Protein AF-0000000073524564 (afdb_homodimer)

pLDDT: mean 84.73, std 19.73, range [26.64, 97.38]

Secondary structure (DSSP, 8-state):
----------EEEEEEE---SHHHHHHHHHHHHTSTTEEEEEEETTTTEEEEEES--HHHHHHHTGGG-EEEEEEEE--------/----------EEEEEEE---SHHHHHHHHHHHHTSTTEEEEEEETTTTEEEEEES--HHHHHHHTGGG-EEEEEEEE--------

Structure (mmCIF, N/CA/C/O backbone):
data_AF-0000000073524564-model_v1
#
loop_
_entity.id
_entity.type
_entity.pdbx_description
1 polymer 'HMA domain-containing protein'
#
loop_
_atom_site.group_PDB
_atom_site.id
_atom_site.type_symbol
_atom_site.label_atom_id
_atom_site.label_alt_id
_atom_site.label_comp_id
_atom_site.label_asym_id
_atom_site.label_entity_id
_atom_site.label_seq_id
_atom_site.pdbx_PDB_ins_code
_atom_site.Cartn_x
_atom_site.Cartn_y
_atom_site.Cartn_z
_atom_site.occupancy
_atom_site.B_iso_or_equiv
_atom_site.auth_seq_id
_atom_site.auth_comp_id
_atom_site.auth_asym_id
_atom_site.auth_atom_id
_atom_site.pdbx_PDB_model_num
ATOM 1 N N . PRO A 1 1 ? -4.672 -30.141 -5.914 1 36.06 1 PRO A N 1
ATOM 2 C CA . PRO A 1 1 ? -4.949 -28.891 -5.219 1 36.06 1 PRO A CA 1
ATOM 3 C C . PRO A 1 1 ? -4.297 -27.688 -5.895 1 36.06 1 PRO A C 1
ATOM 5 O O . PRO A 1 1 ? -3.387 -27.844 -6.715 1 36.06 1 PRO A O 1
ATOM 8 N N . SER A 1 2 ? -4.668 -26.281 -5.746 1 40.38 2 SER A N 1
ATOM 9 C CA . SER A 1 2 ? -4.414 -25.141 -6.633 1 40.38 2 SER A CA 1
ATOM 10 C C . SER A 1 2 ? -2.934 -25.031 -6.98 1 40.38 2 SER A C 1
ATOM 12 O O . SER A 1 2 ? -2.16 -24.422 -6.242 1 40.38 2 SER A O 1
ATOM 14 N N . THR A 1 3 ? -2.299 -26.047 -7.23 1 44.47 3 THR A N 1
ATOM 15 C CA . THR A 1 3 ? -0.955 -26 -7.801 1 44.47 3 THR A CA 1
ATOM 16 C C . THR A 1 3 ? -0.88 -24.984 -8.938 1 44.47 3 THR A C 1
ATOM 18 O O . THR A 1 3 ? -0.927 -25.359 -10.109 1 44.47 3 THR A O 1
ATOM 21 N N . CYS A 1 4 ? -1.911 -24.031 -8.875 1 43.28 4 CYS A N 1
ATOM 22 C CA . CYS A 1 4 ? -2.047 -23.109 -10 1 43.28 4 CYS A CA 1
ATOM 23 C C . CYS A 1 4 ? -0.68 -22.672 -10.508 1 43.28 4 CYS A C 1
ATOM 25 O O . CYS A 1 4 ? 0.112 -22.094 -9.758 1 43.28 4 CYS A O 1
ATOM 27 N N . LEU A 1 5 ? -0.029 -23.469 -11.406 1 44.53 5 LEU A N 1
ATOM 28 C CA . LEU A 1 5 ? 1.101 -23.078 -12.25 1 44.53 5 LEU A CA 1
ATOM 29 C C . LEU A 1 5 ? 1.162 -21.562 -12.43 1 44.53 5 LEU A C 1
ATOM 31 O O . LEU A 1 5 ? 0.559 -21.016 -13.352 1 44.53 5 LEU A O 1
ATOM 35 N N . LYS A 1 6 ? 0.732 -20.797 -11.352 1 47.94 6 LYS A N 1
ATOM 36 C CA . LYS A 1 6 ? 0.525 -19.344 -11.344 1 47.94 6 LYS A CA 1
ATOM 37 C C . LYS A 1 6 ? 1.604 -18.641 -12.156 1 47.94 6 LYS A C 1
ATOM 39 O O . LYS A 1 6 ? 2.793 -18.766 -11.859 1 47.94 6 LYS A O 1
ATOM 44 N N . ALA A 1 7 ? 1.591 -18.594 -13.344 1 50.81 7 ALA A N 1
ATOM 45 C CA . ALA A 1 7 ? 2.205 -17.609 -14.234 1 50.81 7 ALA A CA 1
ATOM 46 C C . ALA A 1 7 ? 2.406 -16.281 -13.523 1 50.81 7 ALA A C 1
ATOM 48 O O . ALA A 1 7 ? 1.446 -15.547 -13.289 1 50.81 7 ALA A O 1
ATOM 49 N N . SER A 1 8 ? 3.264 -16.234 -12.5 1 57.69 8 SER A N 1
ATOM 50 C CA . SER A 1 8 ? 3.617 -15.148 -11.586 1 57.69 8 SER A CA 1
ATOM 51 C C . SER A 1 8 ? 3.838 -13.844 -12.344 1 57.69 8 SER A C 1
ATOM 53 O O . SER A 1 8 ? 4.961 -13.539 -12.75 1 57.69 8 SER A O 1
ATOM 55 N N . SER A 1 9 ? 3.039 -13.523 -13.414 1 70.25 9 SER A N 1
ATOM 56 C CA . SER A 1 9 ? 3.293 -12.227 -14.031 1 70.25 9 SER A CA 1
ATOM 57 C C . SER A 1 9 ? 2.688 -11.094 -13.211 1 70.25 9 SER A C 1
ATOM 59 O O . SER A 1 9 ? 1.813 -11.328 -12.375 1 70.25 9 SER A O 1
ATOM 61 N N . LEU A 1 10 ? 3.203 -9.992 -13.328 1 80.19 10 LEU A N 1
ATOM 62 C CA . LEU A 1 10 ? 2.629 -8.773 -12.766 1 80.19 10 LEU A CA 1
ATOM 63 C C . LEU A 1 10 ? 1.171 -8.617 -13.18 1 80.19 10 LEU A C 1
ATOM 65 O O . LEU A 1 10 ? 0.85 -8.68 -14.367 1 80.19 10 LEU A O 1
ATOM 69 N N . GLN A 1 11 ? 0.3 -8.703 -12.078 1 91.31 11 GLN A N 1
ATOM 70 C CA . GLN A 1 11 ? -1.129 -8.578 -12.352 1 91.31 11 GLN A CA 1
ATOM 71 C C . GLN A 1 11 ? -1.73 -7.395 -11.602 1 91.31 11 GLN A C 1
ATOM 73 O O . GLN A 1 11 ? -1.145 -6.906 -10.633 1 91.31 11 GLN A O 1
ATOM 78 N N . LYS A 1 12 ? -2.881 -6.977 -12.172 1 93.44 12 LYS A N 1
ATOM 79 C CA . LYS A 1 12 ? -3.73 -5.969 -11.539 1 93.44 12 LYS A CA 1
ATOM 80 C C . LYS A 1 12 ? -5.023 -6.586 -11.023 1 93.44 12 LYS A C 1
ATOM 82 O O . LYS A 1 12 ? -5.852 -7.059 -11.805 1 93.44 12 LYS A O 1
ATOM 87 N N . LEU A 1 13 ? -5.141 -6.48 -9.773 1 96.25 13 LEU A N 1
ATOM 88 C CA . LEU A 1 13 ? -6.305 -7.062 -9.117 1 96.25 13 LEU A CA 1
ATOM 89 C C . LEU A 1 13 ? -7.195 -5.977 -8.531 1 96.25 13 LEU A C 1
ATOM 91 O O . LEU A 1 13 ? -6.711 -5.066 -7.855 1 96.25 13 LEU A O 1
ATOM 95 N N . ILE A 1 14 ? -8.508 -6.039 -8.906 1 97.06 14 ILE A N 1
ATOM 96 C CA . ILE A 1 14 ? -9.492 -5.125 -8.336 1 97.06 14 ILE A CA 1
ATOM 97 C C . ILE A 1 14 ? -10.43 -5.891 -7.41 1 97.06 14 ILE A C 1
ATOM 99 O O . ILE A 1 14 ? -11.062 -6.867 -7.824 1 97.06 14 ILE A O 1
ATOM 103 N N . ILE A 1 15 ? -10.547 -5.43 -6.18 1 97.38 15 ILE A N 1
ATOM 104 C CA . ILE A 1 15 ? -11.336 -6.117 -5.164 1 97.38 15 ILE A CA 1
ATOM 105 C C . ILE A 1 15 ? -12.398 -5.168 -4.609 1 97.38 15 ILE A C 1
ATOM 107 O O . ILE A 1 15 ? -12.117 -3.994 -4.352 1 97.38 15 ILE A O 1
ATOM 111 N N . LYS A 1 16 ? -13.586 -5.676 -4.543 1 97.06 16 LYS A N 1
ATOM 112 C CA . LYS A 1 16 ? -14.633 -4.957 -3.822 1 97.06 16 LYS A CA 1
ATOM 113 C C . LYS A 1 16 ? -14.57 -5.254 -2.326 1 97.06 16 LYS A C 1
ATOM 115 O O . LYS A 1 16 ? -14.602 -6.414 -1.915 1 97.06 16 LYS A O 1
ATOM 120 N N . VAL A 1 17 ? -14.445 -4.191 -1.567 1 96.12 17 VAL A N 1
ATOM 121 C CA . VAL A 1 17 ? -14.305 -4.375 -0.126 1 96.12 17 VAL A CA 1
ATOM 122 C C . VAL A 1 17 ? -15.234 -3.416 0.61 1 96.12 17 VAL A C 1
ATOM 124 O O . VAL A 1 17 ? -15.375 -2.256 0.219 1 96.12 17 VAL A O 1
ATOM 127 N N . ASP A 1 18 ? -15.867 -3.98 1.665 1 94.56 18 ASP A N 1
ATOM 128 C CA . ASP A 1 18 ? -16.812 -3.184 2.443 1 94.56 18 ASP A CA 1
ATOM 129 C C . ASP A 1 18 ? -16.125 -2.5 3.619 1 94.56 18 ASP A C 1
ATOM 131 O O . ASP A 1 18 ? -16.094 -3.033 4.73 1 94.56 18 ASP A O 1
ATOM 135 N N . ILE A 1 19 ? -15.625 -1.323 3.355 1 92.94 19 ILE A N 1
ATOM 136 C CA . ILE A 1 19 ? -14.945 -0.508 4.352 1 92.94 19 ILE A CA 1
ATOM 137 C C . ILE A 1 19 ? -15.727 0.784 4.586 1 92.94 19 ILE A C 1
ATOM 139 O O . ILE A 1 19 ? -16.219 1.399 3.637 1 92.94 19 ILE A O 1
ATOM 143 N N . HIS A 1 20 ? -15.828 1.131 5.887 1 90.81 20 HIS A N 1
ATOM 144 C CA . HIS A 1 20 ? -16.75 2.232 6.172 1 90.81 20 HIS A CA 1
ATOM 145 C C . HIS A 1 20 ? -16 3.428 6.754 1 90.81 20 HIS A C 1
ATOM 147 O O . HIS A 1 20 ? -16.531 4.539 6.793 1 90.81 20 HIS A O 1
ATOM 153 N N . ASP A 1 21 ? -14.852 3.209 7.281 1 92.25 21 ASP A N 1
ATOM 154 C CA . ASP A 1 21 ? -14.148 4.367 7.836 1 92.25 21 ASP A CA 1
ATOM 155 C C . ASP A 1 21 ? -12.648 4.277 7.582 1 92.25 21 ASP A C 1
ATOM 157 O O . ASP A 1 21 ? -12.156 3.252 7.105 1 92.25 21 ASP A O 1
ATOM 161 N N . ASN A 1 22 ? -12.031 5.402 7.934 1 90.25 22 ASN A N 1
ATOM 162 C CA . ASN A 1 22 ? -10.602 5.531 7.637 1 90.25 22 ASN A CA 1
ATOM 163 C C . ASN A 1 22 ? -9.773 4.559 8.469 1 90.25 22 ASN A C 1
ATOM 165 O O . ASN A 1 22 ? -8.719 4.102 8.023 1 90.25 22 ASN A O 1
ATOM 169 N N . ASP A 1 23 ? -10.281 4.164 9.594 1 92.69 23 ASP A N 1
ATOM 170 C CA . ASP A 1 23 ? -9.578 3.197 10.438 1 92.69 23 ASP A CA 1
ATOM 171 C C . ASP A 1 23 ? -9.562 1.816 9.789 1 92.69 23 ASP A C 1
ATOM 173 O O . ASP A 1 23 ? -8.531 1.142 9.781 1 92.69 23 ASP A O 1
ATOM 177 N N . GLU A 1 24 ? -10.617 1.493 9.281 1 93.81 24 GLU A N 1
ATOM 178 C CA . GLU A 1 24 ? -10.695 0.196 8.617 1 93.81 24 GLU A CA 1
ATOM 179 C C . GLU A 1 24 ? -9.875 0.182 7.332 1 93.81 24 GLU A C 1
ATOM 181 O O . GLU A 1 24 ? -9.266 -0.831 6.992 1 93.81 24 GLU A O 1
ATOM 186 N N . LYS A 1 25 ? -9.945 1.304 6.598 1 94.19 25 LYS A N 1
ATOM 187 C CA . LYS A 1 25 ? -9.125 1.455 5.398 1 94.19 25 LYS A CA 1
ATOM 188 C C . LYS A 1 25 ? -7.652 1.196 5.703 1 94.19 25 LYS A C 1
ATOM 190 O O . LYS A 1 25 ? -7.004 0.4 5.023 1 94.19 25 LYS A O 1
ATOM 195 N N . ARG A 1 26 ? -7.227 1.779 6.727 1 95.38 26 ARG A N 1
ATOM 196 C CA . ARG A 1 26 ? -5.836 1.634 7.141 1 95.38 26 ARG A CA 1
ATOM 197 C C . ARG A 1 26 ? -5.516 0.184 7.488 1 95.38 26 ARG A C 1
ATOM 199 O O . ARG A 1 26 ? -4.496 -0.354 7.051 1 95.38 26 ARG A O 1
ATOM 206 N N . ASN A 1 27 ? -6.387 -0.498 8.227 1 96.06 27 ASN A N 1
ATOM 207 C CA . ASN A 1 27 ? -6.191 -1.886 8.633 1 96.06 27 ASN A CA 1
ATOM 208 C C . ASN A 1 27 ? -6.176 -2.826 7.426 1 96.06 27 ASN A C 1
ATOM 210 O O . ASN A 1 27 ? -5.379 -3.764 7.379 1 96.06 27 ASN A O 1
ATOM 214 N N . ALA A 1 28 ? -6.969 -2.512 6.543 1 96.62 28 ALA A N 1
ATOM 215 C CA . ALA A 1 28 ? -7.023 -3.324 5.332 1 96.62 28 ALA A CA 1
ATOM 216 C C . ALA A 1 28 ? -5.746 -3.176 4.512 1 96.62 28 ALA A C 1
ATOM 218 O O . ALA A 1 28 ? -5.156 -4.168 4.082 1 96.62 28 ALA A O 1
ATOM 219 N N . LEU A 1 29 ? -5.328 -1.928 4.309 1 96.38 29 LEU A N 1
ATOM 220 C CA . LEU A 1 29 ? -4.098 -1.671 3.566 1 96.38 29 LEU A CA 1
ATOM 221 C C . LEU A 1 29 ? -2.912 -2.365 4.227 1 96.38 29 LEU A C 1
ATOM 223 O O . LEU A 1 29 ? -2.113 -3.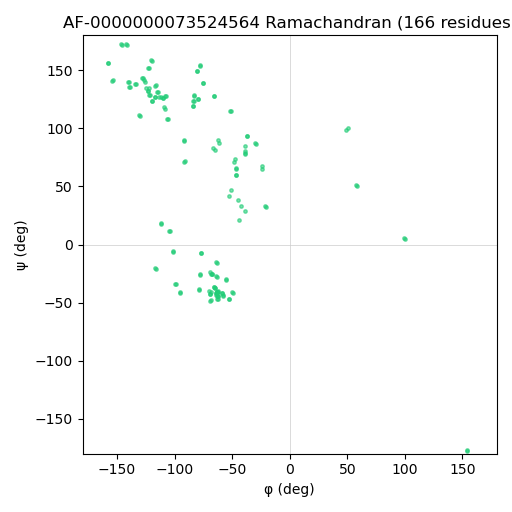018 3.551 1 96.38 29 LEU A O 1
ATOM 227 N N . LYS A 1 30 ? -2.885 -2.242 5.488 1 96.25 30 LYS A N 1
ATOM 228 C CA . LYS A 1 30 ? -1.797 -2.852 6.25 1 96.25 30 LYS A CA 1
ATOM 229 C C . LYS A 1 30 ? -1.811 -4.371 6.109 1 96.25 30 LYS A C 1
ATOM 231 O O . LYS A 1 30 ? -0.758 -4.996 5.961 1 96.25 30 LYS A O 1
ATOM 236 N N . ALA A 1 31 ? -2.949 -4.934 6.145 1 96.62 31 ALA A N 1
ATOM 237 C CA . ALA A 1 31 ? -3.082 -6.383 6.047 1 96.62 31 ALA A CA 1
ATOM 238 C C . ALA A 1 31 ? -2.604 -6.891 4.691 1 96.62 31 ALA A C 1
ATOM 240 O O . ALA A 1 31 ? -1.85 -7.863 4.613 1 96.62 31 ALA A O 1
ATOM 241 N N . VAL A 1 32 ? -2.941 -6.207 3.641 1 97.06 32 VAL A N 1
ATOM 242 C CA . VAL A 1 32 ? -2.646 -6.66 2.285 1 97.06 32 VAL A CA 1
ATOM 243 C C . VAL A 1 32 ? -1.182 -6.383 1.955 1 97.06 32 VAL A C 1
ATOM 245 O O . VAL A 1 32 ? -0.531 -7.18 1.273 1 97.06 32 VAL A O 1
ATOM 248 N N . SER A 1 33 ? -0.708 -5.258 2.412 1 96.56 33 SER A N 1
ATOM 249 C CA . SER A 1 33 ? 0.659 -4.863 2.09 1 96.56 33 SER A CA 1
ATOM 250 C C . SER A 1 33 ? 1.672 -5.832 2.686 1 96.56 33 SER A C 1
ATOM 252 O O . SER A 1 33 ? 2.832 -5.859 2.271 1 96.56 33 SER A O 1
ATOM 254 N N . GLY A 1 34 ? 1.232 -6.617 3.584 1 96 34 GLY A N 1
ATOM 255 C CA . GLY A 1 34 ? 2.098 -7.609 4.203 1 96 34 GLY A CA 1
ATOM 256 C C . GLY A 1 34 ? 2.342 -8.82 3.32 1 96 34 GLY A C 1
ATOM 257 O O . GLY A 1 34 ? 3.197 -9.648 3.625 1 96 34 GLY A O 1
ATOM 258 N N . LEU A 1 35 ? 1.679 -8.891 2.266 1 94.81 35 LEU A N 1
ATOM 259 C CA . LEU A 1 35 ? 1.853 -10.016 1.351 1 94.81 35 LEU A CA 1
ATOM 260 C C . LEU A 1 35 ? 3.082 -9.812 0.471 1 94.81 35 LEU A C 1
ATOM 262 O O . LEU A 1 35 ? 3.436 -8.68 0.141 1 94.81 35 LEU A O 1
ATOM 266 N N . LEU A 1 36 ? 3.646 -10.859 0.135 1 92.38 36 LEU A N 1
ATOM 267 C CA . LEU A 1 36 ? 4.812 -10.812 -0.742 1 92.38 36 LEU A CA 1
ATOM 268 C C . LEU A 1 36 ? 4.395 -10.523 -2.182 1 92.38 36 LEU A C 1
ATOM 270 O O . LEU A 1 36 ? 3.379 -11.039 -2.652 1 92.38 36 LEU A O 1
ATOM 274 N N . GLY A 1 37 ? 5.23 -9.625 -2.879 1 92.62 37 GLY A N 1
ATOM 275 C CA . GLY A 1 37 ? 5.066 -9.484 -4.316 1 92.62 37 GLY A CA 1
ATOM 276 C C . GLY A 1 37 ? 4.258 -8.258 -4.703 1 92.62 37 GLY A C 1
ATOM 277 O O . GLY A 1 37 ? 3.945 -8.055 -5.879 1 92.62 37 GLY A O 1
ATOM 278 N N . ILE A 1 38 ? 3.926 -7.477 -3.73 1 94.31 38 ILE A N 1
ATOM 279 C CA . ILE A 1 38 ? 3.115 -6.297 -4.008 1 94.31 38 ILE A CA 1
ATOM 280 C C . ILE A 1 38 ? 4.008 -5.156 -4.488 1 94.31 38 ILE A C 1
ATOM 282 O O . ILE A 1 38 ? 5.047 -4.871 -3.885 1 94.31 38 ILE A O 1
ATOM 286 N N . ASP A 1 39 ? 3.596 -4.602 -5.625 1 93.25 39 ASP A N 1
ATOM 287 C CA . ASP A 1 39 ? 4.312 -3.443 -6.148 1 93.25 39 ASP A CA 1
ATOM 288 C C . ASP A 1 39 ? 3.584 -2.146 -5.805 1 93.25 39 ASP A C 1
ATOM 290 O O . ASP A 1 39 ? 4.219 -1.119 -5.555 1 93.25 39 ASP A O 1
ATOM 294 N N . SER A 1 40 ? 2.201 -2.256 -5.777 1 94.38 40 SER A N 1
ATOM 295 C CA . SER A 1 40 ? 1.436 -1.065 -5.422 1 94.38 40 SER A CA 1
ATOM 296 C C . SER A 1 40 ? 0.048 -1.435 -4.91 1 94.38 40 SER A C 1
ATOM 298 O O . SER A 1 40 ? -0.472 -2.506 -5.227 1 94.38 40 SER A O 1
ATOM 300 N N . LEU A 1 41 ? -0.523 -0.512 -4.117 1 96.5 41 LEU A N 1
ATOM 301 C CA . LEU A 1 41 ? -1.838 -0.642 -3.498 1 96.5 41 LEU A CA 1
ATOM 302 C C . LEU A 1 41 ? -2.598 0.679 -3.553 1 96.5 41 LEU A C 1
ATOM 304 O O . LEU A 1 41 ? -2.012 1.745 -3.354 1 96.5 41 LEU A O 1
ATOM 308 N N . ALA A 1 42 ? -3.891 0.595 -3.926 1 95.75 42 ALA A N 1
ATOM 309 C CA . ALA A 1 42 ? -4.738 1.784 -3.922 1 95.75 42 ALA A CA 1
ATOM 310 C C . ALA A 1 42 ? -6.137 1.459 -3.406 1 95.75 42 ALA A C 1
ATOM 312 O O . ALA A 1 42 ? -6.691 0.401 -3.715 1 95.75 42 ALA A O 1
ATOM 313 N N . MET A 1 43 ? -6.676 2.381 -2.604 1 94.69 43 M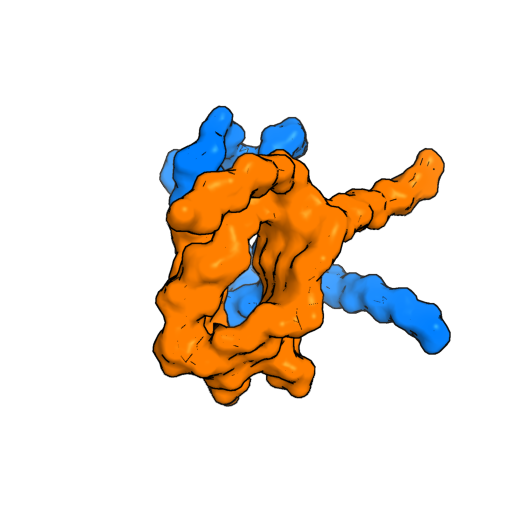ET A N 1
ATOM 314 C CA . MET A 1 43 ? -8.016 2.225 -2.045 1 94.69 43 MET A CA 1
ATOM 315 C C . MET A 1 43 ? -8.93 3.361 -2.492 1 94.69 43 MET A C 1
ATOM 317 O O . MET A 1 43 ? -8.562 4.535 -2.391 1 94.69 43 MET A O 1
ATOM 321 N N . ASP A 1 44 ? -10.031 2.928 -3.105 1 92.69 44 ASP A N 1
ATOM 322 C CA . ASP A 1 44 ? -11.086 3.883 -3.451 1 92.69 44 ASP A CA 1
ATOM 323 C C . ASP A 1 44 ? -12.289 3.736 -2.525 1 92.69 44 ASP A C 1
ATOM 325 O O . ASP A 1 44 ? -13.086 2.812 -2.682 1 92.69 44 ASP A O 1
ATOM 329 N N . MET A 1 45 ? -12.438 4.695 -1.666 1 91.38 45 MET A N 1
ATOM 330 C CA . MET A 1 45 ? -13.508 4.621 -0.677 1 91.38 45 MET A CA 1
ATOM 331 C 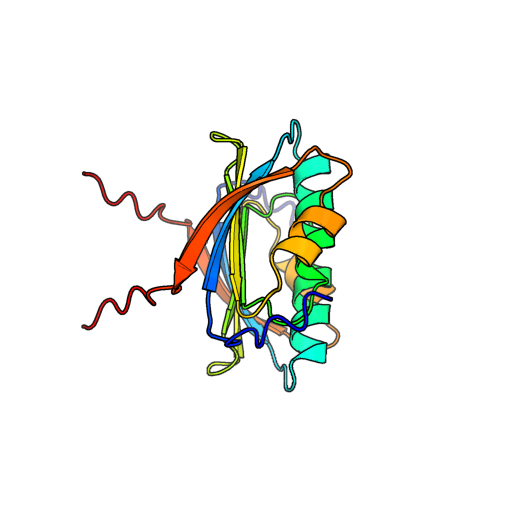C . MET A 1 45 ? -14.852 4.98 -1.302 1 91.38 45 MET A C 1
ATOM 333 O O . MET A 1 45 ? -15.906 4.641 -0.761 1 91.38 45 MET A O 1
ATOM 337 N N . LYS A 1 46 ? -14.82 5.754 -2.32 1 90.5 46 LYS A N 1
ATOM 338 C CA . LYS A 1 46 ? -16.047 6.137 -3.004 1 90.5 46 LYS A CA 1
ATOM 339 C C . LYS A 1 46 ? -16.734 4.922 -3.613 1 90.5 46 LYS A C 1
ATOM 341 O O . LYS A 1 46 ? -17.922 4.68 -3.359 1 90.5 46 LYS A O 1
ATOM 346 N N . ASP A 1 47 ? -15.945 4.113 -4.219 1 92.81 47 ASP A N 1
ATOM 347 C CA . ASP A 1 47 ? -16.484 2.938 -4.891 1 92.81 47 ASP A CA 1
ATOM 348 C C . ASP A 1 47 ? -16.281 1.679 -4.051 1 92.81 47 ASP A C 1
ATOM 350 O O . ASP A 1 47 ? -16.766 0.602 -4.41 1 92.81 47 ASP A O 1
ATOM 354 N N . LYS A 1 48 ? -15.562 1.821 -2.957 1 94.94 48 LYS A N 1
ATOM 355 C CA . LYS A 1 48 ? -15.234 0.699 -2.084 1 94.94 48 LYS A CA 1
ATOM 356 C C . LYS A 1 48 ? -14.484 -0.39 -2.844 1 94.94 48 LYS A C 1
ATOM 358 O O . LYS A 1 48 ? -14.859 -1.562 -2.793 1 94.94 48 LYS A O 1
ATOM 363 N N . LYS A 1 49 ? -13.461 0.008 -3.533 1 96.12 49 LYS A N 1
ATOM 364 C CA . LYS A 1 49 ? -12.625 -0.877 -4.332 1 96.12 49 LYS A CA 1
ATOM 365 C C . LYS A 1 49 ? -11.156 -0.747 -3.938 1 96.12 49 LYS A C 1
ATOM 367 O O . LYS A 1 49 ? -10.664 0.36 -3.697 1 96.12 49 LYS A O 1
ATOM 372 N N . MET A 1 50 ? -10.516 -1.822 -3.904 1 97.06 50 MET A N 1
ATOM 373 C CA . MET A 1 50 ? -9.07 -1.857 -3.723 1 97.06 50 MET A CA 1
ATOM 374 C C . MET A 1 50 ? -8.375 -2.408 -4.965 1 97.06 50 MET A C 1
ATOM 376 O O . MET A 1 50 ? -8.805 -3.42 -5.523 1 97.06 50 MET A O 1
ATOM 380 N N . THR A 1 51 ? -7.379 -1.691 -5.395 1 96.38 51 THR A N 1
ATOM 381 C CA . THR A 1 51 ? -6.574 -2.129 -6.531 1 96.38 51 THR A CA 1
ATOM 382 C C . THR A 1 51 ? -5.191 -2.584 -6.074 1 96.38 51 THR A C 1
ATOM 384 O O . THR A 1 51 ? -4.504 -1.862 -5.352 1 96.38 51 THR A O 1
ATOM 387 N N . ILE A 1 52 ? -4.809 -3.777 -6.477 1 96.44 52 ILE A N 1
ATOM 388 C CA . ILE A 1 52 ? -3.514 -4.344 -6.117 1 96.44 52 ILE A CA 1
ATOM 389 C C . ILE A 1 52 ? -2.727 -4.676 -7.383 1 96.44 52 ILE A C 1
ATOM 391 O O . ILE A 1 52 ? -3.25 -5.316 -8.297 1 96.44 52 ILE A O 1
ATOM 395 N N . VAL A 1 53 ? -1.519 -4.207 -7.43 1 95.19 53 VAL A N 1
ATOM 396 C CA . VAL A 1 53 ? -0.632 -4.531 -8.547 1 95.19 53 VAL A CA 1
ATOM 397 C C . VAL A 1 53 ? 0.58 -5.305 -8.031 1 95.19 53 VAL A C 1
ATOM 399 O O . VAL A 1 53 ? 1.246 -4.871 -7.086 1 95.19 53 VAL A O 1
ATOM 402 N N . GLY A 1 54 ? 0.825 -6.379 -8.594 1 94.06 54 GLY A N 1
ATOM 403 C CA . GLY A 1 54 ? 1.96 -7.199 -8.203 1 94.06 54 GLY A CA 1
ATOM 404 C C . GLY A 1 54 ? 1.767 -8.672 -8.516 1 94.06 54 GLY A C 1
ATOM 405 O O . GLY A 1 54 ? 0.85 -9.039 -9.25 1 94.06 54 GLY A O 1
ATOM 406 N N . ASP A 1 55 ? 2.779 -9.352 -8.094 1 90.75 55 ASP A N 1
ATOM 407 C CA . ASP A 1 55 ? 2.762 -10.805 -8.234 1 90.75 55 ASP A CA 1
ATOM 408 C C . ASP A 1 55 ? 2.182 -11.477 -6.988 1 90.75 55 ASP A C 1
ATOM 410 O O . ASP A 1 55 ? 2.916 -12.062 -6.195 1 90.75 55 ASP A O 1
ATOM 414 N N . VAL A 1 56 ? 0.83 -11.305 -6.84 1 91.56 56 VAL A N 1
ATOM 415 C CA . VAL A 1 56 ? 0.189 -11.828 -5.637 1 91.56 56 VAL A CA 1
ATOM 416 C C . VAL A 1 56 ? -0.917 -12.805 -6.02 1 91.56 56 VAL A C 1
ATOM 418 O O . VAL A 1 56 ? -1.509 -12.695 -7.098 1 91.56 56 VAL A O 1
ATOM 421 N N . GLU A 1 57 ? -1.197 -13.781 -5.133 1 90.88 57 GLU A N 1
ATOM 422 C CA . GLU A 1 57 ? -2.283 -14.742 -5.305 1 90.88 57 GLU A CA 1
ATOM 423 C C . GLU A 1 57 ? -3.611 -14.164 -4.816 1 90.88 57 GLU A C 1
ATOM 425 O O . GLU A 1 57 ? -3.732 -13.773 -3.654 1 90.88 57 GLU A O 1
ATOM 430 N N . PRO A 1 58 ? -4.535 -14.062 -5.695 1 92.81 58 PRO A N 1
ATOM 431 C CA . PRO A 1 58 ? -5.84 -13.484 -5.359 1 92.81 58 PRO A CA 1
ATOM 432 C C . PRO A 1 58 ? -6.449 -14.102 -4.105 1 92.81 58 PRO A C 1
ATOM 434 O O . PRO A 1 58 ? -7.055 -13.398 -3.293 1 92.81 58 PRO A O 1
ATOM 437 N N . LEU A 1 59 ? -6.316 -15.383 -3.975 1 92.19 59 LEU A N 1
ATOM 438 C CA . LEU A 1 59 ? -6.934 -16.031 -2.828 1 92.19 59 LEU A CA 1
ATOM 439 C C . LEU A 1 59 ? -6.285 -15.578 -1.526 1 92.19 59 LEU A C 1
ATOM 441 O O . LEU A 1 59 ? -6.953 -15.477 -0.496 1 92.19 59 LEU A O 1
ATOM 445 N N . ASP A 1 60 ? -5.027 -15.375 -1.582 1 94.56 60 ASP A N 1
ATOM 446 C CA . ASP A 1 60 ? -4.332 -14.859 -0.405 1 94.56 60 ASP A CA 1
ATOM 447 C C . ASP A 1 60 ? -4.852 -13.477 -0.024 1 94.56 60 ASP A C 1
ATOM 449 O O . ASP A 1 60 ? -5.012 -13.172 1.159 1 94.56 60 ASP A O 1
ATOM 453 N N . VAL A 1 61 ? -5.129 -12.617 -1.01 1 96.31 61 VAL A N 1
ATOM 454 C CA . VAL A 1 61 ? -5.629 -11.266 -0.787 1 96.31 61 VAL A CA 1
ATOM 455 C C . VAL A 1 61 ? -6.996 -11.328 -0.11 1 96.31 61 VAL A C 1
ATOM 457 O O . VAL A 1 61 ? -7.227 -10.648 0.894 1 96.31 61 VAL A O 1
ATOM 460 N N . ILE A 1 62 ? -7.836 -12.156 -0.614 1 96.06 62 ILE A N 1
ATOM 461 C CA . ILE A 1 62 ? -9.18 -12.297 -0.051 1 96.06 62 ILE A CA 1
ATOM 462 C C . ILE A 1 62 ? -9.078 -12.82 1.381 1 96.06 62 ILE A C 1
ATOM 464 O O . ILE A 1 62 ? -9.852 -12.406 2.252 1 96.06 62 ILE A O 1
ATOM 468 N N . GLY A 1 63 ? -8.203 -13.711 1.532 1 96.44 63 GLY A N 1
ATOM 469 C CA . GLY A 1 63 ? -8 -14.25 2.867 1 96.44 63 GLY A CA 1
ATOM 470 C C . GLY A 1 63 ? -7.621 -13.195 3.887 1 96.44 63 GLY A C 1
ATOM 471 O O . GLY A 1 63 ? -8.109 -13.211 5.02 1 96.44 63 GLY A O 1
ATOM 472 N N . LYS A 1 64 ? -6.727 -12.25 3.475 1 96.69 64 LYS A N 1
ATOM 473 C CA . LYS A 1 64 ? -6.281 -11.188 4.367 1 96.69 64 LYS A CA 1
ATOM 474 C C . LYS A 1 64 ? -7.41 -10.195 4.652 1 96.69 64 LYS A C 1
ATOM 476 O O . LYS A 1 64 ? -7.457 -9.594 5.727 1 96.69 64 LYS A O 1
ATOM 481 N N . LEU A 1 65 ? -8.398 -10.094 3.791 1 97.12 65 LEU A N 1
ATOM 482 C CA . LEU A 1 65 ? -9.453 -9.086 3.877 1 97.12 65 LEU A CA 1
ATOM 483 C C . LEU A 1 65 ? -10.758 -9.703 4.367 1 97.12 65 LEU A C 1
ATOM 485 O O . LEU A 1 65 ? -11.812 -9.086 4.266 1 97.12 65 LEU A O 1
ATOM 489 N N . LYS A 1 66 ? -10.664 -10.852 4.816 1 94.31 66 LYS A N 1
ATOM 490 C CA . LYS A 1 66 ? -11.844 -11.617 5.211 1 94.31 66 LYS A CA 1
ATOM 491 C C . LYS A 1 66 ? -12.68 -10.859 6.234 1 94.31 66 LYS A C 1
ATOM 493 O O . LYS A 1 66 ? -13.906 -10.938 6.227 1 94.31 66 LYS A O 1
ATOM 498 N N . LYS A 1 67 ? -12.016 -10.094 7 1 94.94 67 LYS A N 1
ATOM 499 C CA . LYS A 1 67 ? -12.695 -9.336 8.055 1 94.94 67 LYS A CA 1
ATOM 500 C C . LYS A 1 67 ? -13.688 -8.344 7.461 1 94.94 67 LYS A C 1
ATOM 502 O O . LYS A 1 67 ? -14.695 -8.008 8.094 1 94.94 67 LYS A O 1
ATOM 507 N N . TRP A 1 68 ? -13.555 -7.84 6.32 1 94.75 68 TRP A N 1
ATOM 508 C CA . TRP A 1 68 ? -14.344 -6.77 5.723 1 94.75 68 TRP A CA 1
ATOM 509 C C . TRP A 1 68 ? -15.18 -7.297 4.559 1 94.75 68 TRP A C 1
ATOM 511 O O . TRP A 1 68 ? -15.789 -6.52 3.824 1 94.75 68 TRP A O 1
ATOM 521 N N . ASP A 1 69 ? -15.398 -8.523 4.414 1 93.38 69 ASP A N 1
ATOM 522 C CA . ASP A 1 69 ? -16.125 -9.078 3.277 1 93.38 69 ASP A CA 1
ATOM 523 C C . ASP A 1 69 ? -15.562 -8.555 1.958 1 93.38 69 ASP A C 1
ATOM 525 O O . ASP A 1 69 ? -15.883 -7.438 1.538 1 93.38 69 ASP A O 1
ATOM 529 N N . ALA A 1 70 ? -14.781 -9.289 1.312 1 95.38 70 ALA A N 1
ATOM 530 C CA . ALA A 1 70 ? -14.078 -8.891 0.091 1 95.38 70 ALA A CA 1
ATOM 531 C C . ALA A 1 70 ? -14.375 -9.867 -1.048 1 95.38 70 ALA A C 1
ATOM 533 O O . ALA A 1 70 ? -14.422 -11.078 -0.839 1 95.38 70 ALA A O 1
ATOM 534 N N . ASP A 1 71 ? -14.664 -9.227 -2.211 1 95.19 71 ASP A N 1
ATOM 535 C CA . ASP A 1 71 ? -14.883 -10.008 -3.428 1 95.19 71 ASP A CA 1
ATOM 536 C C . ASP A 1 71 ? -13.992 -9.5 -4.566 1 95.19 71 ASP A C 1
ATOM 538 O O . ASP A 1 71 ? -13.836 -8.297 -4.746 1 95.19 71 ASP A O 1
ATOM 542 N N . ILE A 1 72 ? -13.5 -10.414 -5.379 1 95.38 72 ILE A N 1
ATOM 543 C CA . ILE A 1 72 ? -12.656 -10.047 -6.512 1 95.38 72 ILE A CA 1
ATOM 544 C C . ILE A 1 72 ? -13.531 -9.562 -7.668 1 95.38 72 ILE A C 1
ATOM 546 O O . ILE A 1 72 ? -14.445 -10.273 -8.102 1 95.38 72 ILE A O 1
ATOM 550 N N . LEU A 1 73 ? -13.273 -8.406 -8.141 1 95.38 73 LEU A N 1
ATOM 551 C CA . LEU A 1 73 ? -14.039 -7.855 -9.25 1 95.38 73 LEU A CA 1
ATOM 552 C C . LEU A 1 73 ? -13.336 -8.109 -10.578 1 95.38 73 LEU A C 1
ATOM 554 O O . LEU A 1 73 ? -13.984 -8.398 -11.586 1 95.38 73 LEU A O 1
ATOM 558 N N . SER A 1 74 ? -12.008 -7.926 -10.531 1 93.62 74 SER A N 1
ATOM 559 C CA . SER A 1 74 ? -11.273 -8.078 -11.781 1 93.62 74 SER A CA 1
ATOM 560 C C . SER A 1 74 ? -9.82 -8.492 -11.523 1 93.62 74 SER A C 1
ATOM 562 O O . SER A 1 74 ? -9.203 -8.039 -10.562 1 93.62 74 SER A O 1
ATOM 564 N N . ILE A 1 75 ? -9.281 -9.414 -12.406 1 92.19 75 ILE A N 1
ATOM 565 C CA . ILE A 1 75 ? -7.879 -9.828 -12.391 1 92.19 75 ILE A CA 1
ATOM 566 C C . ILE A 1 75 ? -7.301 -9.742 -13.805 1 92.19 75 ILE A C 1
ATOM 568 O O . ILE A 1 75 ? -7.848 -10.336 -14.742 1 92.19 75 ILE A O 1
ATOM 572 N N . GLY A 1 76 ? -6.453 -8.891 -14.055 1 88.38 76 GLY A N 1
ATOM 573 C CA . GLY A 1 76 ? -5.84 -8.797 -15.367 1 88.38 76 GLY A CA 1
ATOM 574 C C . GLY A 1 76 ? -4.395 -8.336 -15.32 1 88.38 76 GLY A C 1
ATOM 575 O O . GLY A 1 76 ? -3.852 -8.086 -14.234 1 88.38 76 GLY A O 1
ATOM 576 N N . PRO A 1 77 ? -3.727 -8.375 -16.484 1 84.19 77 PRO A N 1
ATOM 577 C CA . PRO A 1 77 ? -2.332 -7.934 -16.547 1 84.19 77 PRO A CA 1
ATOM 578 C C . PRO A 1 77 ? -2.174 -6.445 -16.266 1 84.19 77 PRO A C 1
ATOM 580 O O . PRO A 1 77 ? -3.031 -5.645 -16.641 1 84.19 77 PRO A O 1
ATOM 583 N N . ALA A 1 78 ? -1.291 -6.141 -15.344 1 76 78 ALA A N 1
ATOM 584 C CA . ALA A 1 78 ? -0.999 -4.742 -15.039 1 76 78 ALA A CA 1
ATOM 585 C C . ALA A 1 78 ? -0.348 -4.047 -16.234 1 76 78 ALA A C 1
ATOM 587 O O . ALA A 1 78 ? 0.693 -4.488 -16.734 1 76 78 ALA A O 1
ATOM 588 N N . LYS A 1 79 ? -1.254 -3.65 -17.141 1 59.91 79 LYS A N 1
ATOM 589 C CA . LYS A 1 79 ? -0.684 -2.967 -18.297 1 59.91 79 LYS A CA 1
ATOM 590 C C . LYS A 1 79 ? 0.044 -1.693 -17.891 1 59.91 79 LYS A C 1
ATOM 592 O O . LYS A 1 79 ? -0.512 -0.861 -17.172 1 59.91 79 LYS A O 1
ATOM 597 N N . GLU A 1 80 ? 1.338 -1.711 -17.531 1 54.75 80 GLU A N 1
ATOM 598 C CA . GLU A 1 80 ? 2.152 -0.533 -17.25 1 54.75 80 GLU A CA 1
ATOM 599 C C . GLU A 1 80 ? 1.795 0.622 -18.188 1 54.75 80 GLU A C 1
ATOM 601 O O . GLU A 1 80 ? 1.686 0.437 -19.391 1 54.75 80 GLU A O 1
ATOM 606 N N . GLU A 1 81 ? 0.842 1.473 -17.641 1 45.06 81 GLU A N 1
ATOM 607 C CA . GLU A 1 81 ? 0.616 2.619 -18.516 1 45.06 81 GLU A CA 1
ATOM 608 C C . GLU A 1 81 ? 1.936 3.217 -18.984 1 45.06 81 GLU A C 1
ATOM 610 O O . GLU A 1 81 ? 2.713 3.74 -18.188 1 45.06 81 GLU A O 1
ATOM 615 N N . ASN A 1 82 ? 2.699 2.473 -19.625 1 39.84 82 ASN A N 1
ATOM 616 C CA . ASN A 1 82 ? 3.826 3.127 -20.281 1 39.84 82 ASN A CA 1
ATOM 617 C C . ASN A 1 82 ? 3.387 4.379 -21.031 1 39.84 82 ASN A C 1
ATOM 619 O O . ASN A 1 82 ? 2.641 4.289 -22.016 1 39.84 82 ASN A O 1
ATOM 623 N N . THR A 1 83 ? 2.914 5.398 -20.328 1 34.31 83 THR A N 1
ATOM 624 C CA . THR A 1 83 ? 2.988 6.527 -21.25 1 34.31 83 THR A CA 1
ATOM 625 C C . THR A 1 83 ? 4.359 6.594 -21.922 1 34.31 83 THR A C 1
ATOM 627 O O . THR A 1 83 ? 5.371 6.797 -21.234 1 34.31 83 THR A O 1
ATOM 630 N N . ASP A 1 84 ? 4.668 5.734 -22.766 1 31.53 84 ASP A N 1
ATOM 631 C CA . ASP A 1 84 ? 5.664 6.012 -23.797 1 31.53 84 ASP A CA 1
ATOM 632 C C . ASP A 1 84 ? 5.668 7.492 -24.172 1 31.53 84 ASP A C 1
ATOM 634 O O . ASP A 1 84 ? 4.637 8.039 -24.562 1 31.53 84 ASP A O 1
ATOM 638 N N . ASN A 1 85 ? 6.449 8.32 -23.438 1 26.75 85 ASN A N 1
ATOM 639 C CA . ASN A 1 85 ? 6.941 9.312 -24.391 1 26.75 85 ASN A CA 1
ATOM 640 C C . ASN A 1 85 ? 7.59 8.648 -25.609 1 26.75 85 ASN A C 1
ATOM 642 O O . ASN A 1 85 ? 8.367 7.703 -25.453 1 26.75 85 ASN A O 1
ATOM 646 N N . PRO B 1 1 ? 7.148 25.391 17.344 1 37.19 1 PRO B N 1
ATOM 647 C CA . PRO B 1 1 ? 7.184 23.969 17.031 1 37.19 1 PRO B CA 1
ATOM 648 C C . PRO B 1 1 ? 6.242 23.578 15.891 1 37.19 1 PRO B C 1
ATOM 650 O O . PRO B 1 1 ? 5.277 24.297 15.625 1 37.19 1 PRO B O 1
ATOM 653 N N . SER B 1 2 ? 6.617 22.781 14.734 1 40.75 2 SER B N 1
ATOM 654 C CA . SER B 1 2 ? 6.074 22.766 13.383 1 40.75 2 SER B CA 1
ATOM 655 C C . SER B 1 2 ? 4.559 22.609 13.391 1 40.75 2 SER B C 1
ATOM 657 O O . SER B 1 2 ? 4.047 21.5 13.562 1 40.75 2 SER B O 1
ATOM 659 N N . THR B 1 3 ? 3.859 23.312 14.164 1 43.66 3 THR B N 1
ATOM 660 C CA . THR B 1 3 ? 2.41 23.438 14.062 1 43.66 3 THR B CA 1
ATOM 661 C C . THR B 1 3 ? 1.972 23.5 12.602 1 43.66 3 THR B C 1
ATOM 663 O O . THR B 1 3 ? 1.868 24.5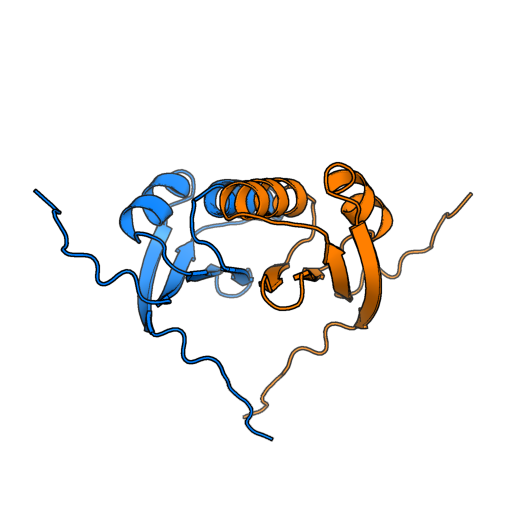94 12.023 1 43.66 3 THR B O 1
ATOM 666 N N . CYS B 1 4 ? 2.857 22.812 11.75 1 43.34 4 CYS B N 1
ATOM 667 C CA . CYS B 1 4 ? 2.586 22.875 10.312 1 43.34 4 CYS B CA 1
ATOM 668 C C . CYS B 1 4 ? 1.09 22.797 10.039 1 43.34 4 CYS B C 1
ATOM 670 O O . CYS B 1 4 ? 0.443 21.797 10.359 1 43.34 4 CYS B O 1
ATOM 672 N N . LEU B 1 5 ? 0.326 23.906 10.234 1 44.16 5 LEU B N 1
ATOM 673 C CA . LEU B 1 5 ? -1.013 24.156 9.703 1 44.16 5 LEU B CA 1
ATOM 674 C C . LEU B 1 5 ? -1.295 23.266 8.5 1 44.16 5 LEU B C 1
ATOM 676 O O . LEU B 1 5 ? -1.022 23.641 7.359 1 44.16 5 LEU B O 1
ATOM 680 N N . LYS B 1 6 ? -0.71 22.016 8.484 1 47.84 6 LYS B N 1
ATOM 681 C CA . LYS B 1 6 ? -0.674 21.062 7.375 1 47.84 6 LYS B CA 1
ATOM 682 C C . LYS B 1 6 ? -1.997 21.062 6.617 1 47.84 6 LYS B C 1
ATOM 684 O O . LYS B 1 6 ? -3.053 20.812 7.199 1 47.84 6 LYS B O 1
ATOM 689 N N . ALA B 1 7 ? -2.264 21.859 5.824 1 51.59 7 ALA B N 1
ATOM 690 C CA . ALA B 1 7 ? -3.18 21.812 4.688 1 51.59 7 ALA B CA 1
ATOM 691 C C . ALA B 1 7 ? -3.4 20.375 4.227 1 51.59 7 ALA B C 1
ATOM 693 O O . ALA B 1 7 ? -2.506 19.75 3.641 1 51.59 7 ALA B O 1
ATOM 694 N N . SER B 1 8 ? -4.062 19.547 5.066 1 58.19 8 SER B N 1
ATOM 695 C CA . SER B 1 8 ? -4.383 18.125 4.93 1 58.19 8 SER B CA 1
ATOM 696 C C . SER B 1 8 ? -4.855 17.797 3.52 1 58.19 8 SER B C 1
ATOM 698 O O . SER B 1 8 ? -6.059 17.766 3.254 1 58.19 8 SER B O 1
ATOM 700 N N . SER B 1 9 ? -4.336 18.5 2.441 1 70.44 9 SER B N 1
ATOM 701 C CA . SER B 1 9 ? -4.844 18.078 1.141 1 70.44 9 SER B CA 1
ATOM 702 C C . SER B 1 9 ? -4.176 16.797 0.68 1 70.44 9 SER B C 1
ATOM 704 O O . SER B 1 9 ? -3.117 16.422 1.186 1 70.44 9 SER B O 1
ATOM 706 N N . LEU B 1 10 ? -4.809 16.094 -0.079 1 80.88 10 LEU B N 1
ATOM 707 C CA . LEU B 1 10 ? -4.246 14.93 -0.759 1 80.88 10 LEU B CA 1
ATOM 708 C C . LEU B 1 10 ? -2.943 15.297 -1.468 1 80.88 10 LEU B C 1
ATOM 710 O O . LEU B 1 10 ? -2.9 16.25 -2.242 1 80.88 10 LEU B O 1
ATOM 714 N N . GLN B 1 11 ? -1.833 14.625 -0.91 1 91.38 11 GLN B N 1
ATOM 715 C CA . GLN B 1 11 ? -0.526 14.898 -1.496 1 91.38 11 GLN B CA 1
ATOM 716 C C . GLN B 1 11 ? 0.103 13.633 -2.059 1 91.38 11 GLN B C 1
ATOM 718 O O . GLN B 1 11 ? -0.298 12.523 -1.7 1 91.38 11 GLN B O 1
ATOM 723 N N . LYS B 1 12 ? 1.039 13.891 -3.006 1 93.75 12 LYS B N 1
ATOM 724 C CA . LYS B 1 12 ? 1.895 12.852 -3.572 1 93.75 12 LYS B CA 1
ATOM 725 C C . LYS B 1 12 ? 3.33 12.992 -3.076 1 93.75 12 LYS B C 1
ATOM 727 O O . LYS B 1 12 ? 4.012 13.969 -3.398 1 93.75 12 LYS B O 1
ATOM 732 N N . LEU B 1 13 ? 3.691 12.008 -2.395 1 96.19 13 LEU B N 1
ATOM 733 C CA . LEU B 1 13 ? 5.027 12.008 -1.808 1 96.19 13 LEU B CA 1
ATOM 734 C C . LEU B 1 13 ? 5.91 10.953 -2.465 1 96.19 13 LEU B C 1
ATOM 736 O O . LEU B 1 13 ? 5.492 9.805 -2.637 1 96.19 13 LEU B O 1
ATOM 740 N N . ILE B 1 14 ? 7.109 11.414 -2.936 1 97.06 14 ILE B N 1
ATOM 741 C CA . ILE B 1 14 ? 8.094 10.492 -3.494 1 97.06 14 ILE B CA 1
ATOM 742 C C . ILE B 1 14 ? 9.297 10.391 -2.555 1 97.06 14 ILE B C 1
ATOM 744 O O . ILE B 1 14 ? 9.914 11.406 -2.215 1 97.06 14 ILE B O 1
ATOM 748 N N . ILE B 1 15 ? 9.625 9.18 -2.176 1 97.38 15 ILE B N 1
ATOM 749 C CA . ILE B 1 15 ? 10.695 8.945 -1.21 1 97.38 15 ILE B CA 1
ATOM 750 C C . ILE B 1 15 ? 11.75 8.023 -1.821 1 97.38 15 ILE B C 1
ATOM 752 O O . ILE B 1 15 ? 11.414 7.039 -2.482 1 97.38 15 ILE B O 1
ATOM 756 N N . LYS B 1 16 ? 12.969 8.445 -1.664 1 97 16 LYS B N 1
ATOM 757 C CA . LYS B 1 16 ? 14.07 7.543 -1.994 1 97 16 LYS B CA 1
ATOM 758 C C . LYS B 1 16 ? 14.375 6.602 -0.835 1 97 16 LYS B C 1
ATOM 760 O O . LYS B 1 16 ? 14.617 7.047 0.289 1 97 16 LYS B O 1
ATOM 765 N N . VAL B 1 17 ? 14.32 5.32 -1.146 1 96.06 17 VAL B N 1
ATOM 766 C CA . VAL B 1 17 ? 14.531 4.332 -0.092 1 96.06 17 VAL B CA 1
ATOM 767 C C . VAL B 1 17 ? 15.492 3.25 -0.583 1 96.06 17 VAL B C 1
ATOM 769 O O . VAL B 1 17 ? 15.414 2.826 -1.738 1 96.06 17 VAL B O 1
ATOM 772 N N . ASP B 1 18 ? 16.406 2.879 0.362 1 94.56 18 ASP B N 1
ATOM 773 C CA . ASP B 1 18 ? 17.406 1.869 0.018 1 94.56 18 ASP B CA 1
ATOM 774 C C . ASP B 1 18 ? 16.906 0.47 0.388 1 94.56 18 ASP B C 1
ATOM 776 O O . ASP B 1 18 ? 17.203 -0.029 1.476 1 94.56 18 ASP B O 1
ATOM 780 N N . ILE B 1 19 ? 16.234 -0.158 -0.562 1 93.06 19 ILE B N 1
ATOM 781 C CA . ILE B 1 19 ? 15.711 -1.508 -0.403 1 93.06 19 ILE B CA 1
ATOM 782 C C . ILE B 1 19 ? 16.375 -2.445 -1.406 1 93.06 19 ILE B C 1
ATOM 784 O O . ILE B 1 19 ? 16.578 -2.082 -2.568 1 93.06 19 ILE B O 1
ATOM 788 N N . HIS B 1 20 ? 16.734 -3.631 -0.875 1 90.88 20 HIS B N 1
ATOM 789 C CA . HIS B 1 20 ? 17.562 -4.469 -1.733 1 90.88 20 HIS B CA 1
ATOM 790 C C . HIS B 1 20 ? 16.844 -5.758 -2.107 1 90.88 20 HIS B C 1
ATOM 792 O O . HIS B 1 20 ? 17.25 -6.449 -3.049 1 90.88 20 HIS B O 1
ATOM 798 N N . ASP B 1 21 ? 15.883 -6.129 -1.341 1 92.38 21 ASP B N 1
ATOM 799 C CA . ASP B 1 21 ? 15.211 -7.371 -1.712 1 92.38 21 ASP B CA 1
ATOM 800 C C . ASP B 1 21 ? 13.703 -7.273 -1.463 1 92.38 21 ASP B C 1
ATOM 802 O O . ASP B 1 21 ? 13.227 -6.305 -0.87 1 92.38 21 ASP B O 1
ATOM 806 N N . ASN B 1 22 ? 13.062 -8.32 -1.959 1 90.44 22 ASN B N 1
ATOM 807 C CA . ASN B 1 22 ? 11.609 -8.32 -1.916 1 90.44 22 ASN B CA 1
ATOM 808 C C . ASN B 1 22 ? 11.086 -8.406 -0.483 1 90.44 22 ASN B C 1
ATOM 810 O O . ASN B 1 22 ? 10.016 -7.883 -0.175 1 90.44 22 ASN B O 1
ATOM 814 N N . ASP B 1 23 ? 11.875 -8.953 0.386 1 92.94 23 ASP B N 1
ATOM 815 C CA . ASP B 1 23 ? 11.484 -9.023 1.791 1 92.94 23 ASP B CA 1
ATOM 816 C C . ASP B 1 23 ? 11.477 -7.641 2.434 1 92.94 23 ASP B C 1
ATOM 818 O O . ASP B 1 23 ? 10.547 -7.301 3.168 1 92.94 23 ASP B O 1
ATOM 822 N N . GLU B 1 24 ? 12.43 -6.957 2.131 1 93.88 24 GLU B N 1
ATOM 823 C CA . GLU B 1 24 ? 12.5 -5.602 2.676 1 93.88 24 GLU B CA 1
ATOM 824 C C . GLU B 1 24 ? 11.414 -4.711 2.078 1 93.88 24 GLU B C 1
ATOM 826 O O . GLU B 1 24 ? 10.852 -3.861 2.773 1 93.88 24 GLU B O 1
ATOM 831 N N . LYS B 1 25 ? 11.203 -4.871 0.77 1 94.25 25 LYS B N 1
ATOM 832 C CA . LYS B 1 25 ? 10.117 -4.152 0.106 1 94.25 25 LYS B CA 1
ATOM 833 C C . LYS B 1 25 ? 8.789 -4.371 0.827 1 94.25 25 LYS B C 1
ATOM 835 O O . LYS B 1 25 ? 8.094 -3.41 1.152 1 94.25 25 LYS B O 1
ATOM 840 N N . ARG B 1 26 ? 8.547 -5.57 1.109 1 95.44 26 ARG B N 1
ATOM 841 C CA . ARG B 1 26 ? 7.312 -5.934 1.795 1 95.44 26 ARG B CA 1
ATOM 842 C C . ARG B 1 26 ? 7.234 -5.285 3.172 1 95.44 26 ARG B C 1
ATOM 844 O O . ARG B 1 26 ? 6.203 -4.715 3.537 1 95.44 26 ARG B O 1
ATOM 851 N N . ASN B 1 27 ? 8.312 -5.289 3.953 1 96.12 27 ASN B N 1
ATOM 852 C CA . ASN B 1 27 ? 8.367 -4.711 5.289 1 96.12 27 ASN B CA 1
ATOM 853 C C . ASN B 1 27 ? 8.172 -3.197 5.254 1 96.12 27 ASN B C 1
ATOM 855 O O . ASN B 1 27 ? 7.488 -2.633 6.109 1 96.12 27 ASN B O 1
ATOM 859 N N . ALA B 1 28 ? 8.703 -2.672 4.277 1 96.62 28 ALA B N 1
ATOM 860 C CA . ALA B 1 28 ? 8.57 -1.227 4.121 1 96.62 28 ALA B CA 1
ATOM 861 C C . ALA B 1 28 ? 7.133 -0.842 3.791 1 96.62 28 ALA B C 1
ATOM 863 O O . ALA B 1 28 ? 6.566 0.065 4.406 1 96.62 28 ALA B O 1
ATOM 864 N N . LEU B 1 29 ? 6.562 -1.541 2.824 1 96.44 29 LEU B N 1
ATOM 865 C CA . LEU B 1 29 ? 5.18 -1.282 2.449 1 96.44 29 LEU B CA 1
ATOM 866 C C . LEU B 1 29 ? 4.25 -1.452 3.648 1 96.44 29 LEU B C 1
ATOM 868 O O . LEU B 1 29 ? 3.393 -0.603 3.9 1 96.44 29 LEU B O 1
ATOM 872 N N . LYS B 1 30 ? 4.496 -2.479 4.352 1 96.31 30 LYS B N 1
ATOM 873 C CA . LYS B 1 30 ? 3.678 -2.768 5.527 1 96.31 30 LYS B CA 1
ATOM 874 C C . LYS B 1 30 ? 3.818 -1.673 6.578 1 96.31 30 LYS B C 1
ATOM 876 O O . LYS B 1 30 ? 2.832 -1.265 7.195 1 96.31 30 LYS B O 1
ATOM 881 N N . ALA B 1 31 ? 4.988 -1.219 6.762 1 96.62 31 ALA B N 1
ATOM 882 C CA . ALA B 1 31 ? 5.246 -0.188 7.766 1 96.62 31 ALA B CA 1
ATOM 883 C C . ALA B 1 31 ? 4.527 1.111 7.414 1 96.62 31 ALA B C 1
ATOM 885 O O . ALA B 1 31 ? 3.883 1.722 8.273 1 96.62 31 ALA B O 1
ATOM 886 N N . VAL B 1 32 ? 4.539 1.489 6.184 1 97.06 32 VAL B N 1
ATOM 887 C CA . VAL B 1 32 ? 3.994 2.773 5.754 1 97.06 32 VAL B CA 1
ATOM 888 C C . VAL B 1 32 ? 2.471 2.688 5.672 1 97.06 32 VAL B C 1
ATOM 890 O O . VAL B 1 32 ? 1.771 3.648 6 1 97.06 32 VAL B O 1
ATOM 893 N N . SER B 1 33 ? 2.006 1.574 5.207 1 96.56 33 SER B N 1
ATOM 894 C CA . SER B 1 33 ? 0.568 1.415 5.02 1 96.56 33 SER B CA 1
ATOM 895 C C . SER B 1 33 ? -0.176 1.495 6.348 1 96.56 33 SER B C 1
ATOM 897 O O . SER B 1 33 ? -1.391 1.702 6.371 1 96.56 33 SER B O 1
ATOM 899 N N . GLY B 1 34 ? 0.532 1.372 7.379 1 96.06 34 GLY B N 1
ATOM 900 C CA . GLY B 1 34 ? -0.061 1.464 8.703 1 96.06 34 GLY B CA 1
ATOM 901 C C . GLY B 1 34 ? -0.36 2.889 9.125 1 96.06 34 GLY B C 1
ATOM 902 O O . GLY B 1 34 ? -1.023 3.115 10.141 1 96.06 34 GLY B O 1
ATOM 903 N N . LEU B 1 35 ? 0.053 3.805 8.391 1 94.75 35 LEU B N 1
ATOM 904 C CA . LEU B 1 35 ? -0.196 5.203 8.711 1 94.75 35 LEU B CA 1
ATOM 905 C C . LEU B 1 35 ? -1.604 5.617 8.297 1 94.75 35 LEU B C 1
ATOM 907 O O . LEU B 1 35 ? -2.146 5.09 7.324 1 94.75 35 LEU B O 1
ATOM 911 N N . LEU B 1 36 ? -2.109 6.5 9.016 1 92.31 36 LEU B N 1
ATOM 912 C CA . LEU B 1 36 ? -3.441 7.008 8.703 1 92.31 36 LEU B CA 1
ATOM 913 C C . LEU B 1 36 ? -3.395 7.945 7.496 1 92.31 36 LEU B C 1
ATOM 915 O O . LEU B 1 36 ? -2.463 8.742 7.355 1 92.31 36 LEU B O 1
ATOM 919 N N . GLY B 1 37 ? -4.465 7.793 6.574 1 92.56 37 GLY B N 1
ATOM 920 C CA . GLY B 1 37 ? -4.641 8.797 5.535 1 92.56 37 GLY B CA 1
ATOM 921 C C . GLY B 1 37 ? -4.07 8.375 4.195 1 92.56 37 GLY B C 1
ATOM 922 O O . GLY B 1 37 ? -4.039 9.164 3.252 1 92.56 37 GLY B O 1
ATOM 923 N N . ILE B 1 38 ? -3.609 7.16 4.129 1 94.25 38 ILE B N 1
ATOM 924 C CA . ILE B 1 38 ? -3.006 6.688 2.887 1 94.25 38 ILE B CA 1
ATOM 925 C C . ILE B 1 38 ? -4.098 6.211 1.931 1 94.25 38 ILE B C 1
ATOM 927 O O . ILE B 1 38 ? -4.996 5.465 2.324 1 94.25 38 ILE B O 1
ATOM 931 N N . ASP B 1 39 ? -4.023 6.754 0.726 1 93.19 39 ASP B N 1
ATOM 932 C CA . ASP B 1 39 ? -4.957 6.316 -0.308 1 93.19 39 ASP B CA 1
ATOM 933 C C . ASP B 1 39 ? -4.305 5.293 -1.236 1 93.19 39 ASP B C 1
ATOM 935 O O . ASP B 1 39 ? -4.969 4.371 -1.713 1 93.19 39 ASP B O 1
ATOM 939 N N . SER B 1 40 ? -2.965 5.484 -1.459 1 94.25 40 SER B N 1
ATOM 940 C CA . SER B 1 40 ? -2.268 4.523 -2.307 1 94.25 40 SER B CA 1
ATOM 941 C C . SER B 1 40 ? -0.769 4.527 -2.029 1 94.25 40 SER B C 1
ATOM 943 O O . SER B 1 40 ? -0.226 5.516 -1.535 1 94.25 40 SER B O 1
ATOM 945 N N . LEU B 1 41 ? -0.128 3.387 -2.355 1 96.44 41 LEU B N 1
ATOM 946 C CA . LEU B 1 41 ? 1.3 3.146 -2.176 1 96.44 41 LEU B CA 1
ATOM 947 C C . LEU B 1 41 ? 1.883 2.41 -3.377 1 96.44 41 LEU B C 1
ATOM 949 O O . LEU B 1 41 ? 1.248 1.505 -3.924 1 96.44 41 LEU B O 1
ATOM 953 N N . ALA B 1 42 ? 3.066 2.879 -3.826 1 95.81 42 ALA B N 1
ATOM 954 C CA . ALA B 1 42 ? 3.766 2.193 -4.91 1 95.81 42 ALA B CA 1
ATOM 955 C C . ALA B 1 42 ? 5.27 2.158 -4.66 1 95.81 42 ALA B C 1
ATOM 957 O O . ALA B 1 42 ? 5.848 3.131 -4.168 1 95.81 42 ALA B O 1
ATOM 958 N N . MET B 1 43 ? 5.863 1.002 -4.988 1 94.69 43 MET B N 1
ATOM 959 C CA . MET B 1 43 ? 7.305 0.819 -4.824 1 94.69 43 MET B CA 1
ATOM 960 C C . MET B 1 43 ? 7.969 0.518 -6.164 1 94.69 43 MET B C 1
ATOM 962 O O . MET B 1 43 ? 7.516 -0.356 -6.906 1 94.69 43 MET B O 1
ATOM 966 N N . ASP B 1 44 ? 8.945 1.395 -6.461 1 92.75 44 ASP B N 1
ATOM 967 C CA . ASP B 1 44 ? 9.781 1.148 -7.629 1 92.75 44 ASP B CA 1
ATOM 968 C C . ASP B 1 44 ? 11.18 0.679 -7.215 1 92.75 44 ASP B C 1
ATOM 970 O O . ASP B 1 44 ? 12.008 1.484 -6.793 1 92.75 44 ASP B O 1
ATOM 974 N N . MET B 1 45 ? 11.43 -0.577 -7.441 1 91.38 45 MET B N 1
ATOM 975 C CA . MET B 1 45 ? 12.703 -1.158 -7.012 1 91.38 45 MET B CA 1
ATOM 976 C C . MET B 1 45 ? 13.82 -0.777 -7.973 1 91.38 45 MET B C 1
ATOM 978 O O . MET B 1 45 ? 15 -0.849 -7.613 1 91.38 45 MET B O 1
ATOM 982 N N . LYS B 1 46 ? 13.469 -0.502 -9.18 1 90.62 46 LYS B N 1
ATOM 983 C CA . LYS B 1 46 ? 14.469 -0.102 -10.164 1 90.62 46 LYS B CA 1
ATOM 984 C C . LYS B 1 46 ? 15.117 1.224 -9.773 1 90.62 46 LYS B C 1
ATOM 986 O O . LYS B 1 46 ? 16.344 1.322 -9.711 1 90.62 46 LYS B O 1
ATOM 991 N N . ASP B 1 47 ? 14.297 2.109 -9.359 1 92.88 47 ASP B N 1
ATOM 992 C CA . ASP B 1 47 ? 14.789 3.438 -9.008 1 92.88 47 ASP B CA 1
ATOM 993 C C . ASP B 1 47 ? 14.914 3.598 -7.496 1 92.88 47 ASP B C 1
ATOM 995 O O . ASP B 1 47 ? 15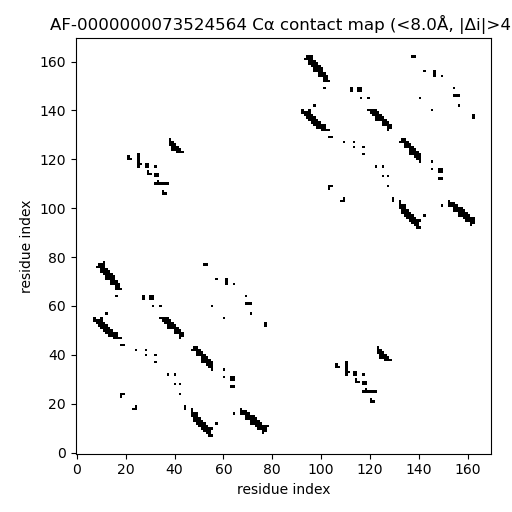.398 4.621 -7.016 1 92.88 47 ASP B O 1
ATOM 999 N N . LYS B 1 48 ? 14.469 2.592 -6.777 1 94.88 48 LYS B N 1
ATOM 1000 C CA . LYS B 1 48 ? 14.477 2.627 -5.316 1 94.88 48 LYS B CA 1
ATOM 1001 C C . LYS B 1 48 ? 13.695 3.828 -4.793 1 94.88 48 LYS B C 1
ATOM 1003 O O . LYS B 1 48 ? 14.195 4.594 -3.969 1 94.88 48 LYS B O 1
ATOM 1008 N N . LYS B 1 49 ? 12.5 3.959 -5.27 1 96.19 49 LYS B N 1
ATOM 1009 C CA . LYS B 1 49 ? 11.594 5.043 -4.898 1 96.19 49 LYS B CA 1
ATOM 1010 C C . LYS B 1 49 ? 10.25 4.5 -4.426 1 96.19 49 LYS B C 1
ATOM 1012 O O . LYS B 1 49 ? 9.719 3.551 -5.004 1 96.19 49 LYS B O 1
ATOM 1017 N N . MET B 1 50 ? 9.734 5.109 -3.461 1 97.12 50 MET B N 1
ATOM 1018 C CA . MET B 1 50 ? 8.375 4.844 -3.004 1 97.12 50 MET B CA 1
ATOM 1019 C C . MET B 1 50 ? 7.484 6.066 -3.207 1 97.12 50 MET B C 1
ATOM 1021 O O . MET B 1 50 ? 7.879 7.188 -2.883 1 97.12 50 MET B O 1
ATOM 1025 N N . THR B 1 51 ? 6.344 5.828 -3.797 1 96.44 51 THR B N 1
ATOM 1026 C CA . THR B 1 51 ? 5.359 6.883 -3.99 1 96.44 51 THR B CA 1
ATOM 1027 C C . THR B 1 51 ? 4.172 6.691 -3.051 1 96.44 51 THR B C 1
ATOM 1029 O O . THR B 1 51 ? 3.59 5.605 -2.988 1 96.44 51 THR B O 1
ATOM 1032 N N . ILE B 1 52 ? 3.836 7.711 -2.316 1 96.5 52 ILE B N 1
ATOM 1033 C CA . ILE B 1 52 ? 2.721 7.676 -1.376 1 96.5 52 ILE B CA 1
ATOM 1034 C C . ILE B 1 52 ? 1.712 8.766 -1.732 1 96.5 52 ILE B C 1
ATOM 1036 O O . ILE B 1 52 ? 2.084 9.922 -1.933 1 96.5 52 ILE B O 1
ATOM 1040 N N . VAL B 1 53 ? 0.487 8.375 -1.849 1 95.25 53 VAL B N 1
ATOM 1041 C CA . VAL B 1 53 ? -0.586 9.336 -2.092 1 95.25 53 VAL B CA 1
ATOM 1042 C C . VAL B 1 53 ? -1.562 9.328 -0.917 1 95.25 53 VAL B C 1
ATOM 1044 O O . VAL B 1 53 ? -2.045 8.266 -0.51 1 95.25 53 VAL B O 1
ATOM 1047 N N . GLY B 1 54 ? -1.812 10.43 -0.396 1 94 54 GLY B N 1
ATOM 1048 C CA . GLY B 1 54 ? -2.736 10.555 0.72 1 94 54 GLY B CA 1
ATOM 1049 C C . GLY B 1 54 ? -2.457 11.758 1.596 1 94 54 GLY B C 1
ATOM 1050 O O . GLY B 1 54 ? -1.687 12.641 1.216 1 94 54 GLY B O 1
ATOM 1051 N N . ASP B 1 55 ? -3.27 11.781 2.59 1 90.56 55 ASP B N 1
ATOM 1052 C CA . ASP B 1 55 ? -3.131 12.836 3.594 1 90.56 55 ASP B CA 1
ATOM 1053 C C . ASP B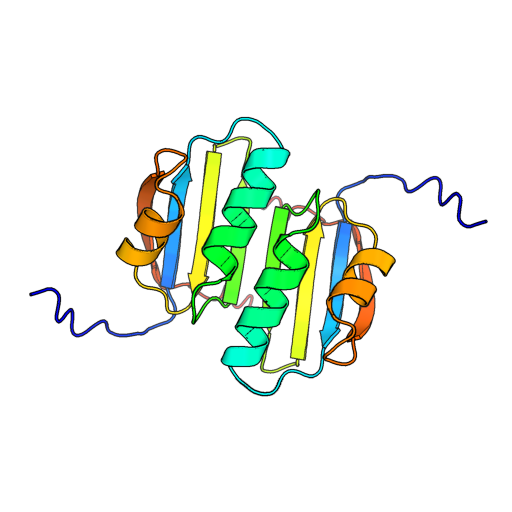 1 55 ? -2.217 12.391 4.73 1 90.56 55 ASP B C 1
ATOM 1055 O O . ASP B 1 55 ? -2.688 12.086 5.828 1 90.56 55 ASP B O 1
ATOM 1059 N N . VAL B 1 56 ? -0.898 12.305 4.402 1 91.5 56 VAL B N 1
ATOM 1060 C CA . VAL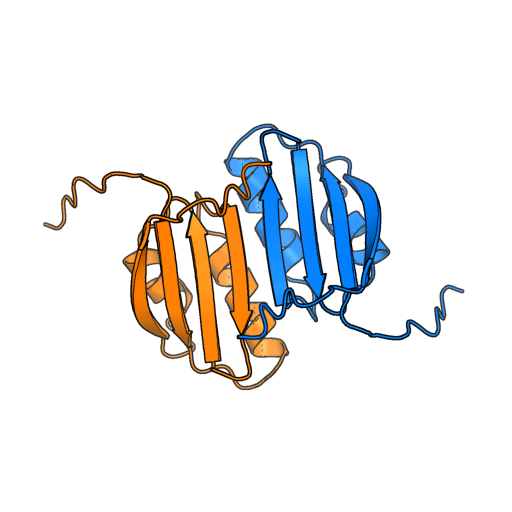 B 1 56 ? 0.044 11.797 5.395 1 91.5 56 VAL B CA 1
ATOM 1061 C C . VAL B 1 56 ? 1.133 12.836 5.648 1 91.5 56 VAL B C 1
ATOM 1063 O O . VAL B 1 56 ? 1.458 13.633 4.77 1 91.5 56 VAL B O 1
ATOM 1066 N N . GLU B 1 57 ? 1.697 12.82 6.863 1 91.06 57 GLU B N 1
ATOM 1067 C CA . GLU B 1 57 ? 2.814 13.68 7.238 1 91.06 57 GLU B CA 1
ATOM 1068 C C . GLU B 1 57 ? 4.148 13.078 6.805 1 91.06 57 GLU B C 1
ATOM 1070 O O . GLU B 1 57 ? 4.48 11.953 7.188 1 91.06 57 GLU B O 1
ATOM 1075 N N . PRO B 1 58 ? 4.84 13.766 5.977 1 92.75 58 PRO B N 1
ATOM 1076 C CA . PRO B 1 58 ? 6.121 13.281 5.461 1 92.75 58 PRO B CA 1
ATOM 1077 C C . PRO B 1 58 ? 7.051 12.789 6.566 1 92.75 58 PRO B C 1
ATOM 1079 O O . PRO B 1 58 ? 7.746 11.789 6.395 1 92.75 58 PRO B O 1
ATOM 1082 N N . LEU B 1 59 ? 7.078 13.523 7.648 1 92.25 59 LEU B N 1
ATOM 1083 C CA . LEU B 1 59 ? 8.008 13.148 8.711 1 92.25 59 LEU B CA 1
ATOM 1084 C C . LEU B 1 59 ? 7.617 11.805 9.312 1 92.25 59 LEU B C 1
ATOM 1086 O O . LEU B 1 59 ? 8.484 11.023 9.719 1 92.25 59 LEU B O 1
ATOM 1090 N N . ASP B 1 60 ? 6.367 11.594 9.398 1 94.62 60 ASP B N 1
ATOM 1091 C CA . ASP B 1 60 ? 5.902 10.297 9.891 1 94.62 60 ASP B CA 1
ATOM 1092 C C . ASP B 1 60 ? 6.344 9.172 8.961 1 94.62 60 ASP B C 1
ATOM 1094 O O . ASP B 1 60 ? 6.738 8.094 9.43 1 94.62 60 ASP B O 1
ATOM 1098 N N . VAL B 1 61 ? 6.285 9.383 7.648 1 96.38 61 VAL B N 1
ATOM 1099 C CA . VAL B 1 61 ? 6.68 8.398 6.652 1 96.38 61 VAL B CA 1
ATOM 1100 C C . VAL B 1 61 ? 8.164 8.07 6.809 1 96.38 61 VAL B C 1
ATOM 1102 O O . VAL B 1 61 ? 8.539 6.895 6.867 1 96.38 61 VAL B O 1
ATOM 1105 N N . ILE B 1 62 ? 8.961 9.094 6.938 1 96.12 62 ILE B N 1
ATOM 1106 C CA . ILE B 1 62 ? 10.398 8.906 7.09 1 96.12 62 ILE B CA 1
ATOM 1107 C C . ILE B 1 62 ? 10.688 8.148 8.383 1 96.12 62 ILE B C 1
ATOM 1109 O O . ILE B 1 62 ? 11.578 7.305 8.43 1 96.12 62 ILE B O 1
ATOM 1113 N N . GLY B 1 63 ? 9.977 8.516 9.344 1 96.44 63 GLY B N 1
ATOM 1114 C CA . GLY B 1 63 ? 10.141 7.84 10.617 1 96.44 63 GLY B CA 1
ATOM 1115 C C . GLY B 1 63 ? 9.891 6.344 10.531 1 96.44 63 GLY B C 1
ATOM 1116 O O . GLY B 1 63 ? 10.617 5.555 11.141 1 96.44 63 GLY B O 1
ATOM 1117 N N . LYS B 1 64 ? 8.828 5.938 9.773 1 96.69 64 LYS B N 1
ATOM 1118 C CA . LYS B 1 64 ? 8.484 4.523 9.617 1 96.69 64 LYS B CA 1
ATOM 1119 C C . LYS B 1 64 ? 9.539 3.789 8.797 1 96.69 64 LYS B C 1
ATOM 1121 O O . LYS B 1 64 ? 9.766 2.594 8.992 1 96.69 64 LYS B O 1
ATOM 1126 N N . LEU B 1 65 ? 10.281 4.48 7.945 1 97.12 65 LEU B N 1
ATOM 1127 C CA . LEU B 1 65 ? 11.211 3.877 7 1 97.12 65 LEU B CA 1
ATOM 1128 C C . LEU B 1 65 ? 12.648 4.047 7.473 1 97.12 65 LEU B C 1
ATOM 1130 O O . LEU B 1 65 ? 13.586 3.836 6.699 1 97.12 65 LEU B O 1
ATOM 1134 N N . LYS B 1 66 ? 12.781 4.453 8.648 1 94.25 66 LYS B N 1
ATOM 1135 C CA . LYS B 1 66 ? 14.094 4.781 9.195 1 94.25 66 LYS B CA 1
ATOM 1136 C C . LYS B 1 66 ? 15.055 3.6 9.07 1 94.25 66 LYS B C 1
ATOM 1138 O O . LYS B 1 66 ? 16.25 3.789 8.844 1 94.25 66 LYS B O 1
ATOM 1143 N N . LYS B 1 67 ? 14.516 2.449 9.109 1 94.94 67 LYS B N 1
ATOM 1144 C CA . LYS B 1 67 ? 15.336 1.241 9.039 1 94.94 67 LYS B CA 1
ATOM 1145 C C . LYS B 1 67 ? 16.062 1.145 7.699 1 94.94 67 LYS B C 1
ATOM 1147 O O . LYS B 1 67 ? 17.141 0.56 7.613 1 94.94 67 LYS B O 1
ATOM 1152 N N . TRP B 1 68 ? 15.609 1.667 6.66 1 94.81 68 TRP B N 1
ATOM 1153 C CA . TRP B 1 68 ? 16.125 1.512 5.305 1 94.81 68 TRP B CA 1
ATOM 1154 C C . TRP B 1 68 ? 16.719 2.82 4.801 1 94.81 68 TRP B C 1
ATOM 1156 O O . TRP B 1 68 ? 17.062 2.939 3.619 1 94.81 68 TRP B O 1
ATOM 1166 N N . ASP B 1 69 ? 17.047 3.748 5.582 1 93.25 69 ASP B N 1
ATOM 1167 C CA . ASP B 1 69 ? 17.547 5.039 5.141 1 93.25 69 ASP B CA 1
ATOM 1168 C C . ASP B 1 69 ? 16.656 5.645 4.059 1 93.25 69 ASP B C 1
ATOM 1170 O O . ASP B 1 69 ? 16.781 5.301 2.881 1 93.25 69 ASP B O 1
ATOM 1174 N N . ALA B 1 70 ? 15.812 6.5 4.41 1 95.38 70 ALA B N 1
ATOM 1175 C CA . ALA B 1 70 ? 14.82 7.09 3.518 1 95.38 70 ALA B CA 1
ATOM 1176 C C . ALA B 1 70 ? 14.953 8.609 3.48 1 95.38 70 ALA B C 1
ATOM 1178 O O . ALA B 1 70 ? 15.18 9.25 4.512 1 95.38 70 ALA B O 1
ATOM 1179 N N . ASP B 1 71 ? 14.891 9.102 2.221 1 95.06 71 ASP B N 1
ATOM 1180 C CA . ASP B 1 71 ? 14.906 10.547 2.01 1 95.06 71 ASP B CA 1
ATOM 1181 C C . ASP B 1 71 ? 13.742 10.984 1.123 1 95.06 71 ASP B C 1
ATOM 1183 O O . ASP B 1 71 ? 13.422 10.32 0.14 1 95.06 71 ASP B O 1
ATOM 1187 N N . ILE B 1 72 ? 13.18 12.141 1.423 1 95.38 72 ILE B N 1
ATOM 1188 C CA . ILE B 1 72 ? 12.078 12.664 0.632 1 95.38 72 ILE B CA 1
ATOM 1189 C C . ILE B 1 72 ? 12.617 13.312 -0.642 1 95.38 72 ILE B C 1
ATOM 1191 O O . ILE B 1 72 ? 13.484 14.188 -0.583 1 95.38 72 ILE B O 1
ATOM 1195 N N . LEU B 1 73 ? 12.141 12.883 -1.746 1 95.44 73 LEU B N 1
ATOM 1196 C CA . LEU B 1 73 ? 12.57 13.438 -3.025 1 95.44 73 LEU B CA 1
ATOM 1197 C C . LEU B 1 73 ? 11.617 14.523 -3.5 1 95.44 73 LEU B C 1
ATOM 1199 O O . LEU B 1 73 ? 12.047 15.539 -4.059 1 95.44 73 LEU B O 1
ATOM 1203 N N . SER B 1 74 ? 10.328 14.234 -3.297 1 93.62 74 SER B N 1
ATOM 1204 C CA . SER B 1 74 ? 9.352 15.195 -3.793 1 93.62 74 SER B CA 1
ATOM 1205 C C . SER B 1 74 ? 8.047 15.125 -2.996 1 93.62 74 SER B C 1
ATOM 1207 O O . SER B 1 74 ? 7.629 14.039 -2.586 1 93.62 74 SER B O 1
ATOM 1209 N N . ILE B 1 75 ? 7.426 16.328 -2.73 1 92 75 ILE B N 1
ATOM 1210 C CA . ILE B 1 75 ? 6.117 16.453 -2.098 1 92 75 ILE B CA 1
ATOM 1211 C C . ILE B 1 75 ? 5.234 17.391 -2.902 1 92 75 ILE B C 1
ATOM 1213 O O . ILE B 1 75 ? 5.617 18.531 -3.166 1 92 75 ILE B O 1
ATOM 1217 N N . GLY B 1 76 ? 4.262 16.922 -3.514 1 88.38 76 GLY B N 1
ATOM 1218 C CA . GLY B 1 76 ? 3.359 17.781 -4.266 1 88.38 76 GLY B CA 1
ATOM 1219 C C . GLY B 1 76 ? 1.921 17.297 -4.238 1 88.38 76 GLY B C 1
ATOM 1220 O O . GLY B 1 76 ? 1.612 16.266 -3.625 1 88.38 76 GLY B O 1
ATOM 1221 N N . PRO B 1 77 ? 1.034 18.141 -4.77 1 84.56 77 PRO B N 1
ATOM 1222 C CA . PRO B 1 77 ? -0.382 17.766 -4.816 1 84.56 77 PRO B CA 1
ATOM 1223 C C . PRO B 1 77 ? -0.647 16.578 -5.73 1 84.56 77 PRO B C 1
ATOM 1225 O O . PRO B 1 77 ? 0.001 16.438 -6.77 1 84.56 77 PRO B O 1
ATOM 1228 N N . ALA B 1 78 ? -1.334 15.602 -5.164 1 76.69 78 ALA B N 1
ATOM 1229 C CA . ALA B 1 78 ? -1.721 14.438 -5.965 1 76.69 78 ALA B CA 1
ATOM 1230 C C . ALA B 1 78 ? -2.723 14.828 -7.047 1 76.69 78 ALA B C 1
ATOM 1232 O O . ALA B 1 78 ? -3.785 15.383 -6.75 1 76.69 78 ALA B O 1
ATOM 1233 N N . LYS B 1 79 ? -2.127 15.336 -8.141 1 60.03 79 LYS B N 1
ATOM 1234 C CA . LYS B 1 79 ? -3.039 15.727 -9.211 1 60.03 79 LYS B CA 1
ATOM 1235 C C . LYS B 1 79 ? -3.811 14.523 -9.742 1 60.03 79 LYS B C 1
ATOM 1237 O O . LYS B 1 79 ? -3.219 13.484 -10.047 1 60.03 79 LYS B O 1
ATOM 1242 N N . GLU B 1 80 ? -4.98 14.164 -9.211 1 54.81 80 GLU B N 1
ATOM 1243 C CA . GLU B 1 80 ? -5.852 13.109 -9.734 1 54.81 80 GLU B CA 1
ATOM 1244 C C . GLU B 1 80 ? -5.84 13.086 -11.258 1 54.81 80 GLU B C 1
ATOM 1246 O O . GLU B 1 80 ? -5.977 14.133 -11.898 1 54.81 80 GLU B O 1
ATOM 1251 N N . GLU B 1 81 ? -4.902 12.203 -11.773 1 45.03 81 GLU B N 1
ATOM 1252 C CA . GLU B 1 81 ? -5.008 12.141 -13.227 1 45.03 81 GLU B CA 1
ATOM 1253 C C . GLU B 1 81 ? -6.461 11.992 -13.672 1 45.03 81 GLU B C 1
ATOM 1255 O O . GLU B 1 81 ? -7.098 10.977 -13.391 1 45.03 81 GLU B O 1
ATOM 1260 N N . ASN B 1 82 ? -7.266 12.883 -13.344 1 40.16 82 ASN B N 1
ATOM 1261 C CA . ASN B 1 82 ? -8.57 12.852 -13.992 1 40.16 82 ASN B CA 1
ATOM 1262 C C . ASN B 1 82 ? -8.445 12.656 -15.5 1 40.16 82 ASN B C 1
ATOM 1264 O O . ASN B 1 82 ? -7.93 13.531 -16.203 1 40.16 82 ASN B O 1
ATOM 1268 N N . THR B 1 83 ? -7.953 11.5 -15.961 1 34.19 83 THR B N 1
ATOM 1269 C CA . THR B 1 83 ? -8.344 11.461 -17.375 1 34.19 83 THR B CA 1
ATOM 1270 C C . THR B 1 83 ? -9.812 11.82 -17.531 1 34.19 83 THR B C 1
ATOM 1272 O O . THR B 1 83 ? -10.688 11.125 -17.016 1 34.19 83 THR B O 1
ATOM 1275 N N . ASP B 1 84 ? -10.156 13.023 -17.391 1 31.78 84 ASP B N 1
ATOM 1276 C CA . ASP B 1 84 ? -11.367 13.547 -18.016 1 31.78 84 ASP B CA 1
ATOM 1277 C C . ASP B 1 84 ? -11.695 12.789 -19.312 1 31.78 84 ASP B C 1
ATOM 1279 O O . ASP B 1 84 ? -10.867 12.727 -20.219 1 31.78 84 ASP B O 1
ATOM 1283 N N . ASN B 1 85 ? -12.43 11.656 -19.203 1 26.64 85 ASN B N 1
ATOM 1284 C CA . ASN B 1 85 ? -13.25 11.633 -20.406 1 26.64 85 ASN B CA 1
ATOM 1285 C C . ASN B 1 85 ? -13.992 12.953 -20.594 1 26.64 85 ASN B C 1
ATOM 1287 O O . ASN B 1 85 ? -14.547 13.508 -19.656 1 26.64 85 ASN B O 1
#

Organism: Ambrosia artemisiifolia (NCBI:txid4212)

Radius of gyration: 15.98 Å; Cα contacts (8 Å, |Δi|>4): 313; chains: 2; bounding box: 34×53×41 Å

Solvent-accessible surface area (backbone atoms only — not comparable to full-atom values): 9431 Å² total; per-residue (Å²): 123,91,70,61,82,62,75,74,49,60,24,30,35,33,30,39,38,63,64,88,46,72,68,50,47,24,52,48,45,25,49,52,34,59,40,68,48,65,36,32,42,35,55,38,76,89,76,25,35,35,40,39,32,22,46,62,58,66,67,59,51,41,62,59,35,50,88,40,56,52,46,81,74,44,79,41,70,51,70,72,80,64,75,70,125,124,91,72,62,81,63,74,76,48,57,23,30,35,33,29,39,37,63,62,88,46,71,67,51,46,25,53,48,47,24,47,52,34,58,40,68,51,67,36,31,41,36,54,36,76,89,78,23,34,36,40,38,32,23,45,60,59,66,67,59,52,40,60,58,35,50,89,40,56,50,44,81,73,44,78,44,70,51,70,72,80,64,74,72,123

Foldseek 3Di:
DCPVPQPLAKKKWKKAWADDDPVVVVQLCVLQVPDPFWPDWDADPVRRMIITITRDDPVVSCVSRVVGDMDTDDMGHPPPPPPPD/DCPVPQPLAKKKWKKAWADDDPVVVVQLCVLQVPDPFWPDWDADPVRRMIITITRGDPVSSCVSRVVGDMDTDDMGHPPPPPPPD

InterPro domains:
  IPR006121 Heavy metal-associated domain, HMA [PF00403] (16-67)
  IPR006121 Heavy metal-associated domain, HMA [PS50846] (10-73)
  IPR036163 Heavy metal-associated domain superfamily [SSF55008] (11-72)
  IPR051863 Heavy metal-associated isoprenylated plant [PTHR45811] (11-82)

Nearest PDB structures (foldseek):
  1jk9-assembly1_B  TM=8.960E-01  e=2.141E-05  Saccharomyces cerevisiae
  6fp6-assembly8_P  TM=9.110E-01  e=7.492E-05  Homo sapiens
  6fp6-assembly1_B  TM=9.159E-01  e=9.625E-05  Homo sapiens
  6fp6-assembly4_H  TM=9.395E-01  e=2.040E-04  Homo sapiens
  1qup-assembly1_B  TM=8.968E-01  e=9.625E-05  Saccharomyces cere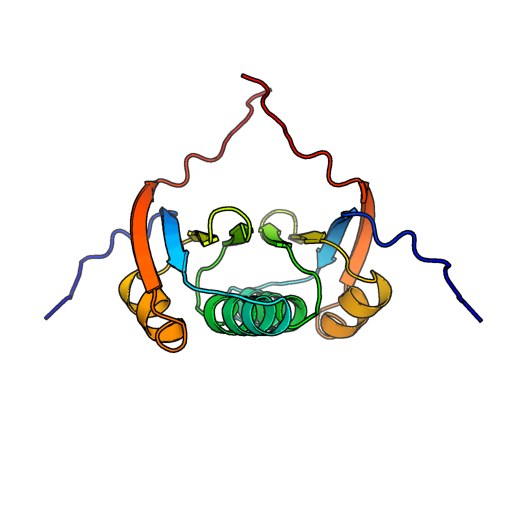visiae

Sequence (170 aa):
PSTCLKASSLQKLIIKVDIHDNDEKRNALKAVSGLLGIDSLAMDMKDKKMTIVGDVEPLDVIGKLKKWDADILSIGPAKEENTDNPSTCLKASSLQKLIIKVDIHDNDEKRNALKAVSGLLGIDSLAMDMKDKKMTIVGDVEPLDVIGKLKKWDADILSIGPAKEENTDN